Protein AF-A0A2H0Q7X6-F1 (afdb_monomer)

Radius of gyration: 18.92 Å; Cα contacts (8 Å, |Δi|>4): 222; chains: 1; bounding box: 29×26×78 Å

Sequence (107 aa):
MKILILFLLSTSAFAQNIEIKAWYKLDRFNDDDSSAEVCYTLTPATSEPSFVEITVDSGYKSEAIYSSWIGSKGSNCHVVSTRRGRVKVDIPALKISTQSDIFNEQR

Nearest PDB structures (foldseek):
  6x38-assembly1_A  TM=6.087E-01  e=1.893E-01  Drosophila melanogaster
  6ncw-assembly1_A  TM=5.438E-01  e=8.950E-01  Eisenbergiella tayi
  5eii-assembly1_I  TM=4.619E-01  e=3.485E-01  Saccharomyces cerevisiae
  4lsd-assembly3_H  TM=5.570E-01  e=1.559E+00  Homo sapiens
  7s64-assembly1_A  TM=5.227E-01  e=3.787E+00  Xenopus laevis

Structure (mmCIF, N/CA/C/O backbone):
data_AF-A0A2H0Q7X6-F1
#
_entry.id   AF-A0A2H0Q7X6-F1
#
loop_
_atom_site.group_PDB
_atom_site.id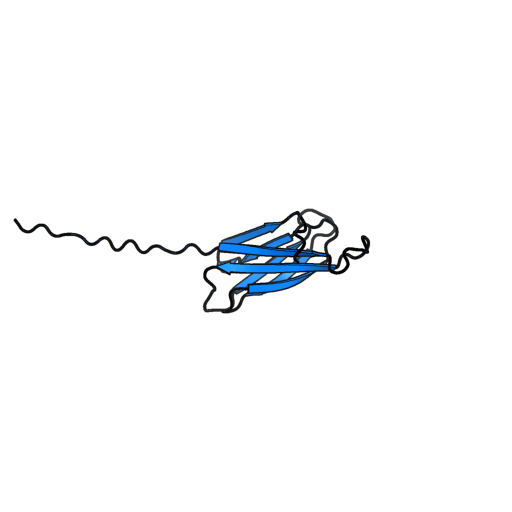
_atom_site.type_symbol
_atom_site.label_atom_id
_atom_site.label_alt_id
_atom_site.label_comp_id
_atom_site.label_asym_id
_atom_site.label_entity_id
_atom_site.label_seq_id
_atom_site.pdbx_PDB_ins_code
_atom_site.Cartn_x
_atom_site.Cartn_y
_atom_site.Cartn_z
_atom_site.occupancy
_atom_site.B_iso_or_equiv
_atom_site.auth_seq_id
_atom_site.auth_comp_id
_atom_site.auth_asym_id
_atom_site.auth_atom_id
_atom_site.pdbx_PDB_model_num
ATOM 1 N N . MET A 1 1 ? -9.548 -15.109 58.910 1.00 42.97 1 MET A N 1
ATOM 2 C CA . MET A 1 1 ? -8.554 -14.513 57.994 1.00 42.97 1 MET A CA 1
ATOM 3 C C . MET A 1 1 ? -9.164 -14.507 56.592 1.00 42.97 1 MET A C 1
ATOM 5 O O . MET A 1 1 ? -9.272 -15.566 55.993 1.00 42.97 1 MET A O 1
ATOM 9 N N . LYS A 1 2 ? -9.721 -13.375 56.134 1.00 46.03 2 LYS A N 1
ATOM 10 C CA . LYS A 1 2 ? -10.371 -13.260 54.812 1.00 46.03 2 LYS A CA 1
ATOM 11 C C . LYS A 1 2 ? -9.297 -12.916 53.777 1.00 46.03 2 LYS A C 1
ATOM 13 O O . LYS A 1 2 ? -8.759 -11.816 53.816 1.00 46.03 2 LYS A O 1
ATOM 18 N N . ILE A 1 3 ? -8.973 -13.860 52.898 1.00 54.94 3 ILE A N 1
ATOM 19 C CA . ILE A 1 3 ? -8.081 -13.636 51.757 1.00 54.94 3 ILE A CA 1
ATOM 20 C C . ILE A 1 3 ? -8.910 -12.934 50.679 1.00 54.94 3 ILE A C 1
ATOM 22 O O . ILE A 1 3 ? -9.818 -13.526 50.099 1.00 54.94 3 ILE A O 1
ATOM 26 N N . LEU A 1 4 ? -8.642 -11.646 50.474 1.00 56.03 4 LEU A N 1
ATOM 27 C CA . LEU A 1 4 ? -9.228 -10.848 49.405 1.00 56.03 4 LEU A CA 1
ATOM 28 C C . LEU A 1 4 ? -8.471 -11.182 48.112 1.00 56.03 4 LEU A C 1
ATOM 30 O O . LEU A 1 4 ? -7.336 -10.749 47.923 1.00 56.03 4 LEU A O 1
ATOM 34 N N . ILE A 1 5 ? -9.069 -12.006 47.253 1.00 62.75 5 ILE A N 1
ATOM 35 C CA . ILE A 1 5 ? -8.516 -12.330 45.935 1.00 62.75 5 ILE A CA 1
ATOM 36 C C . ILE A 1 5 ? -8.752 -11.117 45.030 1.00 62.75 5 ILE A C 1
ATOM 38 O O . ILE A 1 5 ? -9.881 -10.835 44.633 1.00 62.75 5 ILE A O 1
ATOM 42 N N . LEU A 1 6 ? -7.681 -10.379 44.741 1.00 57.09 6 LEU A N 1
ATOM 43 C CA . LEU A 1 6 ? -7.675 -9.291 43.770 1.00 57.09 6 LEU A CA 1
ATOM 44 C C . LEU A 1 6 ? -7.698 -9.914 42.363 1.00 57.09 6 LEU A C 1
ATOM 46 O O . LEU A 1 6 ? -6.687 -10.428 41.887 1.00 57.09 6 LEU A O 1
ATOM 50 N N . PHE A 1 7 ? -8.858 -9.912 41.705 1.00 58.09 7 PHE A N 1
ATOM 51 C CA . PHE A 1 7 ? -8.966 -10.268 40.289 1.00 58.09 7 PHE A CA 1
ATOM 52 C C . PHE A 1 7 ? -8.322 -9.146 39.460 1.00 58.09 7 PHE A C 1
ATOM 54 O O . PHE A 1 7 ? -8.945 -8.128 39.165 1.00 58.09 7 PHE A O 1
ATOM 61 N N . LEU A 1 8 ? -7.044 -9.313 39.119 1.00 57.78 8 LEU A N 1
ATOM 62 C CA . LEU A 1 8 ? -6.375 -8.516 38.094 1.00 57.78 8 LEU A CA 1
ATOM 63 C C . LEU A 1 8 ? -6.995 -8.883 36.740 1.00 57.78 8 LEU A C 1
ATOM 65 O O . LEU A 1 8 ? -6.619 -9.872 36.116 1.00 57.78 8 LEU A O 1
ATOM 69 N N . LEU A 1 9 ? -7.980 -8.097 36.305 1.00 58.06 9 LEU A N 1
ATOM 70 C CA . LEU A 1 9 ? -8.463 -8.091 34.928 1.00 58.06 9 LEU A CA 1
ATOM 71 C C . LEU A 1 9 ? -7.321 -7.586 34.038 1.00 58.06 9 LEU A C 1
ATOM 73 O O . LEU A 1 9 ? -7.171 -6.386 33.826 1.00 58.06 9 LEU A O 1
ATOM 77 N N . SER A 1 10 ? -6.482 -8.493 33.542 1.00 58.47 10 SER A N 1
ATOM 78 C CA . SER A 1 10 ? -5.551 -8.180 32.464 1.00 58.47 10 SER A CA 1
ATOM 79 C C . SER A 1 10 ? -6.371 -7.954 31.196 1.00 58.47 10 SER A C 1
ATOM 81 O O . SER A 1 10 ? -6.754 -8.906 30.517 1.00 58.47 10 SER A O 1
ATOM 83 N N . THR A 1 11 ? -6.684 -6.697 30.891 1.00 58.88 11 THR A N 1
ATOM 84 C CA . THR A 1 11 ? -7.164 -6.304 29.569 1.00 58.88 11 THR A CA 1
ATOM 85 C C . THR A 1 11 ? -6.039 -6.575 28.577 1.00 58.88 11 THR A C 1
ATOM 87 O O . THR A 1 11 ? -5.070 -5.827 28.474 1.00 58.88 11 THR A O 1
ATOM 90 N N . SER A 1 12 ? -6.132 -7.686 27.852 1.00 56.31 12 SER A N 1
ATOM 91 C CA . SER A 1 12 ? -5.309 -7.915 26.673 1.00 56.31 12 SER A CA 1
ATOM 92 C C . SER A 1 12 ? -5.718 -6.882 25.626 1.00 56.31 12 SER A C 1
ATOM 94 O O . SER A 1 12 ? -6.674 -7.083 24.879 1.00 56.31 12 SER A O 1
ATOM 96 N N . ALA A 1 13 ? -5.040 -5.736 25.617 1.00 61.38 13 ALA A N 1
ATOM 97 C CA . ALA A 1 13 ? -5.105 -4.804 24.507 1.00 61.38 13 ALA A CA 1
ATOM 98 C C . ALA A 1 13 ? -4.569 -5.547 23.278 1.00 61.38 13 ALA A C 1
ATOM 100 O O . ALA A 1 13 ? -3.366 -5.771 23.158 1.00 61.38 13 ALA A O 1
ATOM 101 N N . PHE A 1 14 ? -5.465 -6.008 22.404 1.00 68.31 14 PHE A N 1
ATOM 102 C CA . PHE A 1 14 ? -5.065 -6.564 21.119 1.00 68.31 14 PHE A CA 1
ATOM 103 C C . PHE A 1 14 ? -4.367 -5.448 20.343 1.00 68.31 14 PHE A C 1
ATOM 105 O O . PHE A 1 14 ? -4.994 -4.454 19.974 1.00 68.31 14 PHE A O 1
ATOM 112 N N . ALA A 1 15 ? -3.054 -5.577 20.161 1.00 82.31 15 ALA A N 1
ATOM 113 C CA . ALA A 1 15 ? -2.286 -4.628 19.376 1.00 82.31 15 ALA A CA 1
ATOM 114 C C . ALA A 1 15 ? -2.781 -4.679 17.925 1.00 82.31 15 ALA A C 1
ATOM 116 O O . ALA A 1 15 ? -2.836 -5.754 17.326 1.00 82.31 15 ALA A O 1
ATOM 117 N N . GLN A 1 16 ? -3.163 -3.525 17.379 1.00 90.88 16 GLN A N 1
ATOM 118 C CA . GLN A 1 16 ? -3.496 -3.419 15.963 1.00 90.88 16 GLN A CA 1
ATOM 119 C C . GLN A 1 16 ? -2.236 -3.616 15.119 1.00 90.88 16 GLN A C 1
ATOM 121 O O . GLN A 1 16 ? -1.163 -3.118 15.459 1.00 90.88 16 GLN A O 1
ATOM 126 N N . ASN A 1 17 ? -2.376 -4.337 14.013 1.00 94.50 17 ASN A N 1
ATOM 127 C CA . ASN A 1 17 ? -1.310 -4.594 13.057 1.00 94.50 17 ASN A CA 1
ATOM 128 C C . ASN A 1 17 ? -1.810 -4.361 11.629 1.00 94.50 17 ASN A C 1
ATOM 130 O O . ASN A 1 17 ? -2.954 -4.683 11.316 1.00 94.50 17 ASN A O 1
ATOM 134 N N . ILE A 1 18 ? -0.937 -3.827 10.774 1.00 96.94 18 ILE A N 1
ATOM 135 C CA . ILE A 1 18 ? -1.167 -3.703 9.337 1.00 96.94 18 ILE A CA 1
ATOM 136 C C . ILE A 1 18 ? -0.203 -4.612 8.568 1.00 96.94 18 ILE A C 1
ATOM 138 O O . ILE A 1 18 ? 0.979 -4.703 8.900 1.00 96.94 18 ILE A O 1
ATOM 142 N N . GLU A 1 19 ? -0.706 -5.255 7.520 1.00 97.19 19 GLU A N 1
ATOM 143 C CA . GLU A 1 19 ? 0.051 -6.175 6.673 1.00 97.19 19 GLU A CA 1
ATOM 144 C C . GLU A 1 19 ? -0.269 -5.936 5.195 1.00 97.19 19 GLU A C 1
ATOM 146 O O . GLU A 1 19 ? -1.439 -5.823 4.822 1.00 97.19 19 GLU A O 1
ATOM 151 N N . ILE A 1 20 ? 0.760 -5.903 4.342 1.00 97.44 20 ILE A N 1
ATOM 152 C CA . ILE A 1 20 ? 0.599 -5.964 2.884 1.00 97.44 20 ILE A CA 1
ATOM 153 C C . ILE A 1 20 ? 0.304 -7.413 2.496 1.00 97.44 20 ILE A C 1
ATOM 155 O O . ILE A 1 20 ? 1.148 -8.294 2.641 1.00 97.44 20 ILE A O 1
ATOM 159 N N . LYS A 1 21 ? -0.901 -7.655 1.981 1.00 96.19 21 LYS A N 1
ATOM 160 C CA . LYS A 1 21 ? -1.335 -8.968 1.497 1.00 96.19 21 LYS A CA 1
ATOM 161 C C . LYS A 1 21 ? -0.893 -9.217 0.062 1.00 96.19 21 LYS A C 1
ATOM 163 O O . LYS A 1 21 ? -0.535 -10.348 -0.252 1.00 96.19 21 LYS A O 1
ATOM 168 N N . ALA A 1 22 ? -0.908 -8.186 -0.779 1.00 95.81 22 ALA A N 1
ATOM 169 C CA . ALA A 1 22 ? -0.507 -8.271 -2.178 1.00 95.81 22 ALA A CA 1
ATOM 170 C C . ALA A 1 22 ? 0.277 -7.028 -2.597 1.00 95.81 22 ALA A C 1
ATOM 172 O O . ALA A 1 22 ? -0.047 -5.917 -2.178 1.00 95.81 22 ALA A O 1
ATOM 173 N N . TRP A 1 23 ? 1.280 -7.235 -3.436 1.00 96.50 23 TRP A N 1
ATOM 174 C CA . TRP A 1 23 ? 2.101 -6.212 -4.055 1.00 96.50 23 TRP A CA 1
ATOM 175 C C . TRP A 1 23 ? 2.627 -6.764 -5.375 1.00 96.50 23 TRP A C 1
ATOM 177 O O . TRP A 1 23 ? 3.512 -7.619 -5.386 1.00 96.50 23 TRP A O 1
ATOM 187 N N . TYR A 1 24 ? 2.064 -6.311 -6.493 1.00 94.75 24 TYR A N 1
ATOM 188 C CA . TYR A 1 24 ? 2.380 -6.860 -7.813 1.00 94.75 24 TYR A CA 1
ATOM 189 C C . TYR A 1 24 ? 2.239 -5.814 -8.922 1.00 94.75 24 TYR A C 1
ATOM 191 O O . TYR A 1 24 ? 1.463 -4.867 -8.800 1.00 94.75 24 TYR A O 1
ATOM 199 N N . LYS A 1 25 ? 2.985 -5.995 -10.020 1.00 94.38 25 LYS A N 1
ATOM 200 C CA . LYS A 1 25 ? 2.816 -5.212 -11.254 1.00 94.38 25 LYS A CA 1
ATOM 201 C C . LYS A 1 25 ? 1.520 -5.604 -11.960 1.00 94.38 25 LYS A C 1
ATOM 203 O O . LYS A 1 25 ? 1.240 -6.794 -12.092 1.00 94.38 25 LYS A O 1
ATOM 208 N N . LEU A 1 26 ? 0.773 -4.621 -12.457 1.00 94.00 26 LEU A N 1
ATOM 209 C CA . LEU A 1 26 ? -0.464 -4.864 -13.202 1.00 94.00 26 LEU A CA 1
ATOM 210 C C . LEU A 1 26 ? -0.184 -5.493 -14.576 1.00 94.00 26 LEU A C 1
ATOM 212 O O . LEU A 1 26 ? -0.847 -6.465 -14.935 1.00 94.00 26 LEU A O 1
ATOM 216 N N . ASP A 1 27 ? 0.838 -5.020 -15.294 1.00 92.44 27 ASP A N 1
ATOM 217 C CA . ASP A 1 27 ? 1.402 -5.710 -16.458 1.00 92.44 27 ASP A CA 1
ATOM 218 C C . ASP A 1 27 ? 2.771 -6.314 -16.110 1.00 92.44 27 ASP A C 1
ATOM 220 O O . ASP A 1 27 ? 3.815 -5.665 -16.164 1.00 92.44 27 ASP A O 1
ATOM 224 N N . ARG A 1 28 ? 2.778 -7.594 -15.726 1.00 84.38 28 ARG A N 1
ATOM 225 C CA . ARG A 1 28 ? 4.015 -8.311 -15.368 1.00 84.38 28 ARG A CA 1
ATOM 226 C C . ARG A 1 28 ? 4.908 -8.661 -16.562 1.00 84.38 28 ARG A C 1
ATOM 228 O O . ARG A 1 28 ? 6.012 -9.152 -16.352 1.00 84.38 28 ARG A O 1
ATOM 235 N N . PHE A 1 29 ? 4.421 -8.483 -17.789 1.00 87.81 29 PHE A N 1
ATOM 236 C CA . PHE A 1 29 ? 5.163 -8.814 -19.007 1.00 87.81 29 PHE A CA 1
ATOM 237 C C . PHE A 1 29 ? 5.785 -7.580 -19.666 1.00 87.81 29 PHE A C 1
ATOM 239 O O . PHE A 1 29 ? 6.594 -7.724 -20.582 1.00 87.81 29 PHE A O 1
ATOM 246 N N . ASN A 1 30 ? 5.434 -6.384 -19.191 1.00 89.00 30 ASN A N 1
ATOM 247 C CA . ASN A 1 30 ? 5.972 -5.121 -19.661 1.00 89.00 30 ASN A CA 1
ATOM 248 C C . ASN A 1 30 ? 6.786 -4.437 -18.557 1.00 89.00 30 ASN A C 1
ATOM 250 O O . ASN A 1 30 ? 6.245 -3.807 -17.650 1.00 89.00 30 ASN A O 1
ATOM 254 N N . ASP A 1 31 ? 8.112 -4.524 -18.644 1.00 83.75 31 ASP A N 1
ATOM 255 C CA . ASP A 1 31 ? 8.991 -3.906 -17.648 1.00 83.75 31 ASP A CA 1
ATOM 256 C C . ASP A 1 31 ? 8.990 -2.374 -17.670 1.00 83.75 31 ASP A C 1
ATOM 258 O O . ASP A 1 31 ? 9.353 -1.753 -16.664 1.00 83.75 31 ASP A O 1
ATOM 262 N N . ASP A 1 32 ? 8.537 -1.769 -18.770 1.00 89.25 32 ASP A N 1
ATOM 263 C CA . ASP A 1 32 ? 8.392 -0.321 -18.886 1.00 89.25 32 ASP A CA 1
ATOM 264 C C . ASP A 1 32 ? 7.104 0.198 -18.236 1.00 89.25 32 ASP A C 1
ATOM 266 O O . ASP A 1 32 ? 7.026 1.399 -17.933 1.00 89.25 32 ASP A O 1
ATOM 270 N N . ASP A 1 33 ? 6.130 -0.684 -17.978 1.00 92.75 33 ASP A N 1
ATOM 271 C CA . ASP A 1 33 ? 4.942 -0.349 -17.203 1.00 92.75 33 ASP A CA 1
ATOM 272 C C . ASP A 1 33 ? 5.303 -0.194 -15.719 1.00 92.75 33 ASP A C 1
ATOM 274 O O . ASP A 1 33 ? 5.922 -1.055 -15.085 1.00 92.75 33 ASP A O 1
ATOM 278 N N . SER A 1 34 ? 4.931 0.956 -15.163 1.00 95.19 34 SER A N 1
ATOM 279 C CA . SER A 1 34 ? 5.129 1.278 -13.754 1.00 95.19 34 SER A CA 1
ATOM 280 C C . SER A 1 34 ? 3.894 1.008 -12.904 1.00 95.19 34 SER A C 1
ATOM 282 O O . SER A 1 34 ? 3.960 1.158 -11.687 1.00 95.19 34 SE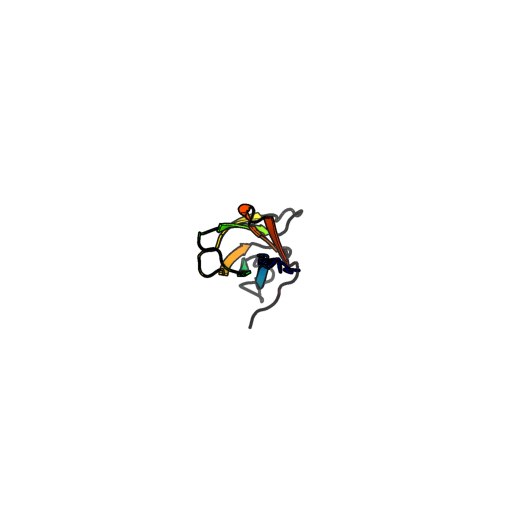R A O 1
ATOM 284 N N . SER A 1 35 ? 2.768 0.629 -13.502 1.00 96.19 35 SER A N 1
ATOM 285 C CA . SER A 1 35 ? 1.531 0.361 -12.783 1.00 96.19 35 SER A CA 1
ATOM 286 C C . SER A 1 35 ? 1.633 -0.893 -11.908 1.00 96.19 35 SER A C 1
ATOM 288 O O . SER A 1 35 ? 1.943 -1.992 -12.368 1.00 96.19 35 SER A O 1
ATOM 290 N N . ALA A 1 36 ? 1.334 -0.734 -10.621 1.00 97.00 36 ALA A N 1
ATOM 291 C CA . ALA A 1 36 ? 1.302 -1.806 -9.633 1.00 97.00 36 ALA A CA 1
ATOM 292 C C . ALA A 1 36 ? 0.098 -1.644 -8.700 1.00 97.00 36 ALA A C 1
ATOM 294 O O . ALA A 1 36 ? -0.421 -0.542 -8.536 1.00 97.00 36 ALA A O 1
ATOM 295 N N . GLU A 1 37 ? -0.337 -2.728 -8.068 1.00 97.50 37 GLU A N 1
ATOM 296 C CA . GLU A 1 37 ? -1.383 -2.703 -7.046 1.00 97.50 37 GLU A CA 1
ATOM 297 C C . GLU A 1 37 ? -0.828 -3.186 -5.708 1.00 97.50 37 GLU A C 1
ATOM 299 O O . GLU A 1 37 ? -0.181 -4.233 -5.625 1.00 97.50 37 GLU A O 1
ATOM 304 N N . VAL A 1 38 ? -1.092 -2.412 -4.652 1.00 98.12 38 VAL A N 1
ATOM 305 C CA . VAL A 1 38 ? -0.842 -2.809 -3.266 1.00 98.12 38 VAL A CA 1
ATOM 306 C C . VAL A 1 38 ? -2.169 -3.060 -2.561 1.00 98.12 38 VAL A C 1
ATOM 308 O O . VAL A 1 38 ? -3.030 -2.185 -2.520 1.00 98.12 38 VAL A O 1
ATOM 311 N N . CYS A 1 39 ? -2.318 -4.235 -1.958 1.00 97.75 39 CYS A N 1
ATOM 312 C CA . CYS A 1 39 ? -3.436 -4.582 -1.089 1.00 97.75 39 CYS A CA 1
ATOM 313 C C . CYS A 1 39 ? -2.942 -4.809 0.334 1.00 97.75 39 CYS A C 1
ATOM 315 O O . CYS A 1 39 ? -1.975 -5.539 0.555 1.00 97.75 39 CYS A O 1
ATOM 3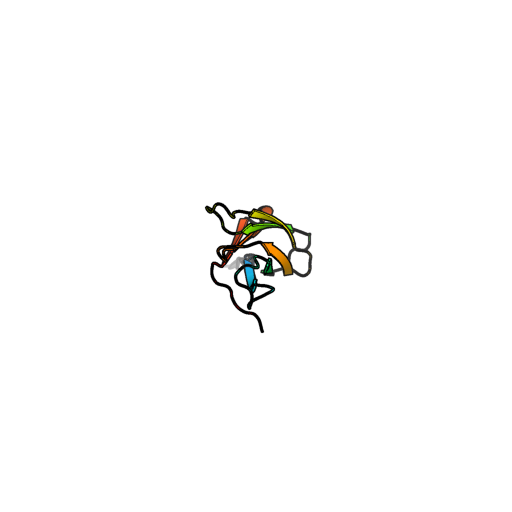17 N N . TYR A 1 40 ? -3.633 -4.238 1.313 1.00 97.44 40 TYR A N 1
ATOM 318 C CA . TYR A 1 40 ? -3.245 -4.292 2.720 1.00 97.44 40 TYR A CA 1
ATOM 319 C C . TYR A 1 40 ? -4.445 -4.526 3.638 1.00 97.44 40 TYR A C 1
ATOM 321 O O . TYR A 1 40 ? -5.601 -4.292 3.278 1.00 97.44 40 TYR A O 1
ATOM 329 N N . THR A 1 41 ? -4.175 -5.045 4.834 1.00 97.50 41 THR A N 1
ATOM 330 C CA . THR A 1 41 ? -5.183 -5.390 5.845 1.00 97.50 41 THR A CA 1
ATOM 331 C C . THR A 1 41 ? -4.744 -4.925 7.229 1.00 97.50 41 THR A C 1
ATOM 333 O O . THR A 1 41 ? -3.594 -5.122 7.603 1.00 97.50 41 THR A O 1
ATOM 336 N N . LEU A 1 42 ? -5.671 -4.342 7.985 1.00 97.19 42 LEU A N 1
ATOM 337 C CA . LEU A 1 42 ? -5.553 -3.925 9.377 1.00 97.19 42 LEU A CA 1
ATO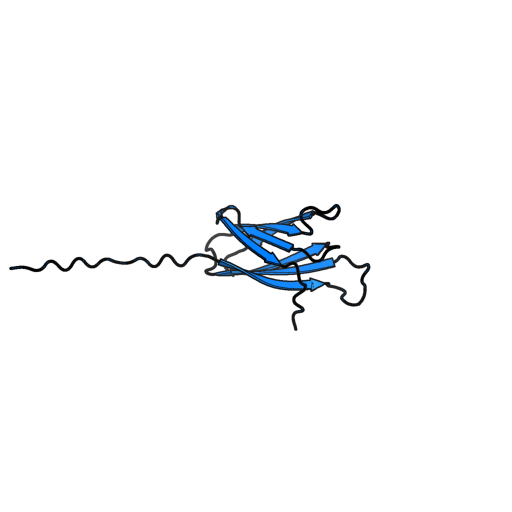M 338 C C . LEU A 1 42 ? -6.338 -4.890 10.271 1.00 97.19 42 LEU A C 1
ATOM 340 O O . LEU A 1 42 ? -7.536 -5.090 10.068 1.00 97.19 42 LEU A O 1
ATOM 344 N N . THR A 1 43 ? -5.673 -5.471 11.268 1.00 95.25 43 THR A N 1
ATOM 345 C CA . THR A 1 43 ? -6.272 -6.424 12.210 1.00 95.25 43 THR A CA 1
ATOM 346 C C . THR A 1 43 ? -5.979 -6.025 13.664 1.00 95.25 43 THR A C 1
ATOM 348 O O . THR A 1 43 ? -4.807 -5.878 14.009 1.00 95.25 43 THR A O 1
ATOM 351 N N . PRO A 1 44 ? -7.000 -5.905 14.538 1.00 93.88 44 PRO A N 1
ATOM 352 C CA . PRO A 1 44 ? -8.425 -5.840 14.197 1.00 93.88 44 PRO A CA 1
ATOM 353 C C . PRO A 1 44 ? -8.758 -4.593 13.359 1.00 93.88 44 PRO A C 1
ATOM 355 O O . PRO A 1 44 ? -8.054 -3.589 13.434 1.00 93.88 44 PRO A O 1
ATOM 358 N N . ALA A 1 45 ? -9.838 -4.659 12.576 1.00 93.31 45 ALA A N 1
ATOM 359 C CA . ALA A 1 45 ? -10.327 -3.523 11.797 1.00 93.31 45 ALA A CA 1
ATOM 360 C C . ALA A 1 45 ? -10.778 -2.362 12.702 1.00 93.31 45 ALA A C 1
ATOM 362 O O . ALA A 1 45 ? -11.207 -2.572 13.841 1.00 93.31 45 ALA A O 1
ATOM 363 N N . THR A 1 46 ? -10.728 -1.136 12.182 1.00 88.56 46 THR A N 1
ATOM 364 C CA . THR A 1 46 ? -11.216 0.056 12.885 1.00 88.56 46 THR A CA 1
ATOM 365 C C . THR A 1 46 ? -12.721 0.213 12.699 1.00 88.56 46 THR A C 1
ATOM 367 O O . THR A 1 46 ? -13.259 -0.071 11.631 1.00 88.56 46 THR A O 1
ATOM 370 N N . SER A 1 47 ? -13.424 0.688 13.730 1.00 88.88 47 SER A N 1
ATOM 371 C CA . SER A 1 47 ? -14.850 1.023 13.611 1.00 88.88 47 SER A CA 1
ATOM 372 C C . SER A 1 47 ? -15.078 2.255 12.731 1.00 88.88 47 SER A C 1
ATOM 374 O O . SER A 1 47 ? -16.057 2.308 11.994 1.00 88.88 47 SER A O 1
ATOM 376 N N . GLU A 1 48 ? -14.143 3.205 12.776 1.00 91.31 48 GLU A N 1
ATOM 377 C CA . GLU A 1 48 ? -14.143 4.426 11.972 1.00 91.31 48 GLU A CA 1
ATOM 378 C C . GLU A 1 48 ? -13.132 4.331 10.819 1.00 91.31 48 GLU A C 1
ATOM 380 O O . GLU A 1 48 ? -12.087 3.681 10.973 1.00 91.31 48 GLU A O 1
ATOM 385 N N . PRO A 1 49 ? -13.385 4.988 9.672 1.00 94.69 49 PRO A N 1
ATOM 386 C CA . PRO A 1 49 ? -12.405 5.079 8.598 1.00 94.69 49 PRO A CA 1
ATOM 387 C C . PRO A 1 49 ? -11.086 5.693 9.078 1.00 94.69 49 PRO A C 1
ATOM 389 O O . PRO A 1 49 ? -11.072 6.763 9.683 1.00 94.69 49 PRO A O 1
ATOM 392 N N . SER A 1 50 ? -9.968 5.035 8.778 1.00 95.88 50 SER A N 1
ATOM 393 C CA . SER A 1 50 ? -8.627 5.535 9.101 1.00 95.88 50 SER A CA 1
ATOM 394 C C . SER A 1 50 ? -7.870 5.927 7.838 1.00 95.88 50 SER A C 1
ATOM 396 O O . SER A 1 50 ? -7.893 5.197 6.844 1.00 95.88 50 SER A O 1
ATOM 398 N N . PHE A 1 51 ? -7.213 7.086 7.877 1.00 97.75 51 PHE A N 1
ATOM 399 C CA . PHE A 1 51 ? -6.385 7.582 6.780 1.00 97.75 51 PHE A CA 1
ATOM 400 C C . PHE A 1 51 ? -5.154 6.697 6.589 1.00 97.75 51 PHE A C 1
ATOM 402 O O . PHE A 1 51 ? -4.503 6.326 7.567 1.00 97.75 51 PHE A O 1
ATOM 409 N N . VAL A 1 52 ? -4.833 6.395 5.335 1.00 98.38 52 VAL A N 1
ATOM 410 C CA . VAL A 1 52 ? -3.682 5.584 4.947 1.00 98.38 52 VAL A CA 1
ATOM 411 C C . VAL A 1 52 ? -2.801 6.389 4.005 1.00 98.38 52 VAL A C 1
ATOM 413 O O . VAL A 1 52 ? -3.271 6.878 2.977 1.00 98.38 52 VAL A O 1
ATOM 416 N N . GLU A 1 53 ? -1.521 6.476 4.338 1.00 98.69 53 GLU A N 1
ATOM 417 C CA . GLU A 1 53 ? -0.487 7.024 3.469 1.00 98.69 53 GLU A CA 1
ATOM 418 C C . GLU A 1 53 ? 0.298 5.868 2.849 1.00 98.69 53 GLU A C 1
ATOM 420 O O . GLU A 1 53 ? 0.725 4.947 3.545 1.00 98.69 53 GLU A O 1
ATOM 425 N N . ILE A 1 54 ? 0.464 5.889 1.531 1.00 98.75 54 ILE A N 1
ATOM 426 C CA . ILE A 1 54 ? 1.207 4.870 0.792 1.00 98.75 54 ILE A CA 1
ATOM 427 C C . ILE A 1 54 ? 2.397 5.565 0.145 1.00 98.75 54 ILE A C 1
ATOM 429 O O . ILE A 1 54 ? 2.235 6.323 -0.809 1.00 98.75 54 ILE A O 1
ATOM 433 N N . THR A 1 55 ? 3.594 5.305 0.658 1.00 98.75 55 THR A N 1
ATOM 434 C CA . THR A 1 55 ? 4.837 5.826 0.085 1.00 98.75 55 THR A CA 1
ATOM 435 C C . THR A 1 55 ? 5.452 4.774 -0.825 1.00 98.75 55 THR A C 1
ATOM 437 O O . THR A 1 55 ? 5.730 3.654 -0.398 1.00 98.75 55 THR A O 1
ATOM 440 N N . VAL A 1 56 ? 5.697 5.132 -2.078 1.00 98.56 56 VAL A N 1
ATOM 441 C CA . VAL A 1 56 ? 6.311 4.266 -3.086 1.00 98.56 56 VAL A CA 1
ATOM 442 C C . VAL A 1 56 ? 7.712 4.769 -3.395 1.00 98.56 56 VAL A C 1
ATOM 444 O O . VAL A 1 56 ? 7.933 5.973 -3.453 1.00 98.56 56 VAL A O 1
ATOM 447 N N . ASP A 1 57 ? 8.659 3.849 -3.586 1.00 98.12 57 ASP A N 1
ATOM 448 C CA . ASP A 1 57 ? 10.039 4.131 -4.002 1.00 98.12 57 ASP A CA 1
ATOM 449 C C . ASP A 1 57 ? 10.773 5.168 -3.125 1.00 98.12 57 ASP A C 1
ATOM 451 O O . ASP A 1 57 ? 11.579 5.956 -3.624 1.00 98.12 57 ASP A O 1
ATOM 455 N N . SER A 1 58 ? 10.532 5.148 -1.808 1.00 98.12 58 SER A N 1
ATOM 456 C CA . SER A 1 58 ? 11.085 6.160 -0.901 1.00 98.12 58 SER A CA 1
ATOM 457 C C . SER A 1 58 ? 12.612 6.294 -0.989 1.00 98.12 58 SER A C 1
ATOM 459 O O . SER A 1 58 ? 13.343 5.296 -0.995 1.00 98.12 58 SER A O 1
ATOM 461 N N . GLY A 1 59 ? 13.099 7.534 -1.045 1.00 97.50 59 GLY A N 1
ATOM 462 C CA . GLY A 1 59 ? 14.507 7.890 -1.197 1.00 97.50 59 GLY A CA 1
ATOM 463 C C . GLY A 1 59 ? 15.017 7.878 -2.642 1.00 97.50 59 GLY A C 1
ATOM 464 O O . GLY A 1 59 ? 16.204 8.117 -2.866 1.00 97.50 59 GLY A O 1
ATOM 465 N N . TYR A 1 60 ? 14.159 7.614 -3.634 1.00 97.31 60 TYR A N 1
ATOM 466 C CA . TYR A 1 60 ? 14.519 7.633 -5.054 1.00 97.31 60 TYR A CA 1
ATOM 467 C C . TYR A 1 60 ? 13.846 8.781 -5.812 1.00 97.31 60 TYR A C 1
ATOM 469 O O . TYR A 1 60 ? 12.865 9.366 -5.375 1.00 97.31 60 TYR A O 1
ATOM 477 N N . LYS A 1 61 ? 14.340 9.078 -7.023 1.00 96.94 61 LYS A N 1
ATOM 478 C CA . LYS A 1 61 ? 13.719 10.073 -7.923 1.00 96.94 61 LYS A CA 1
ATOM 479 C C . LYS A 1 61 ? 12.276 9.732 -8.320 1.00 96.94 61 LYS A C 1
ATOM 481 O O . LYS A 1 61 ? 11.567 10.618 -8.777 1.00 96.94 61 LYS A O 1
ATOM 486 N N . SER A 1 62 ? 11.888 8.461 -8.215 1.00 96.19 62 SER A N 1
ATOM 487 C CA . SER A 1 62 ? 10.536 7.966 -8.483 1.00 96.19 62 SER A CA 1
ATOM 488 C C . SER A 1 62 ? 9.650 7.927 -7.235 1.00 96.19 62 SER A C 1
ATOM 490 O O . SER A 1 62 ? 8.582 7.325 -7.299 1.00 96.19 62 SER A O 1
ATOM 492 N N . GLU A 1 63 ? 10.083 8.528 -6.119 1.00 98.38 63 GLU A N 1
ATOM 493 C CA . GLU A 1 63 ? 9.281 8.590 -4.897 1.00 98.38 63 GLU A CA 1
ATOM 494 C C . GLU A 1 63 ? 7.922 9.248 -5.167 1.00 98.38 63 GLU A C 1
ATOM 496 O O . GLU A 1 63 ? 7.835 10.299 -5.807 1.00 98.38 63 GLU A O 1
ATOM 501 N N . ALA A 1 64 ? 6.863 8.618 -4.666 1.00 98.25 64 ALA A N 1
ATOM 502 C CA . ALA A 1 64 ? 5.503 9.125 -4.756 1.00 98.25 64 ALA A CA 1
ATOM 503 C C . ALA A 1 64 ? 4.722 8.779 -3.486 1.00 98.25 64 ALA A C 1
ATOM 505 O O . ALA A 1 64 ? 4.918 7.717 -2.894 1.00 98.25 64 ALA A O 1
ATOM 506 N N . ILE A 1 65 ? 3.817 9.673 -3.092 1.00 98.50 65 ILE A N 1
ATOM 507 C CA . ILE A 1 65 ? 2.937 9.494 -1.937 1.00 98.50 65 ILE A CA 1
ATOM 508 C C . ILE A 1 65 ? 1.497 9.455 -2.439 1.00 98.50 65 ILE A C 1
ATOM 510 O O . ILE A 1 65 ? 1.044 10.374 -3.124 1.00 98.50 65 ILE A O 1
ATOM 514 N N . TYR A 1 66 ? 0.784 8.391 -2.086 1.00 98.62 66 TYR A N 1
ATOM 515 C CA . TYR A 1 66 ? -0.628 8.195 -2.386 1.00 98.62 66 TYR A CA 1
ATOM 516 C C . TYR A 1 66 ? -1.447 8.225 -1.099 1.00 98.62 66 TYR A C 1
ATOM 518 O O . TYR A 1 66 ? -1.001 7.780 -0.040 1.00 98.62 66 TYR A O 1
ATOM 526 N N . SER A 1 67 ? -2.673 8.719 -1.220 1.00 98.06 67 SER A N 1
ATOM 527 C CA . SER A 1 67 ? -3.624 8.833 -0.119 1.00 98.06 67 SER A CA 1
ATOM 528 C C . SE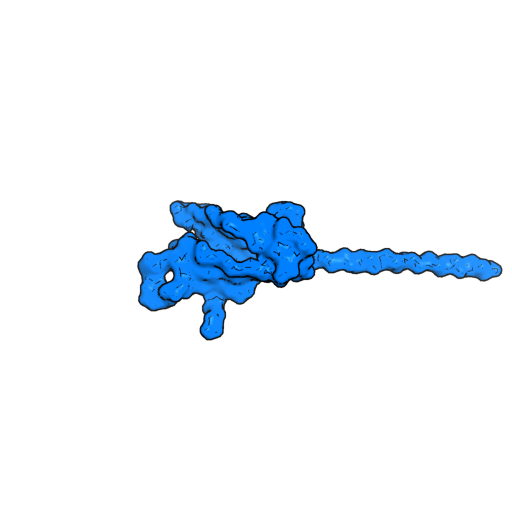R A 1 67 ? -4.755 7.835 -0.306 1.00 98.06 67 SER A C 1
ATOM 530 O O . SER A 1 67 ? -5.363 7.761 -1.374 1.00 98.06 67 SER A O 1
ATOM 532 N N . SER A 1 68 ? -5.075 7.099 0.750 1.00 97.19 68 SER A N 1
ATOM 533 C CA . SER A 1 68 ? -6.173 6.138 0.772 1.00 97.19 68 SER A CA 1
ATOM 534 C C . SER A 1 68 ? -6.846 6.121 2.147 1.00 97.19 68 SER A C 1
ATOM 536 O O . SER A 1 68 ? -6.493 6.872 3.057 1.00 97.19 68 SER A O 1
ATOM 538 N N . TRP A 1 69 ? -7.852 5.268 2.297 1.00 96.56 69 TRP A N 1
ATOM 539 C CA . TRP A 1 69 ? -8.599 5.075 3.535 1.00 96.56 69 TRP A CA 1
ATOM 540 C C . TRP A 1 69 ? -8.827 3.590 3.774 1.00 96.56 69 TRP A C 1
ATOM 542 O O . TRP A 1 69 ? -8.993 2.824 2.826 1.00 96.56 69 TRP A O 1
ATOM 552 N N . ILE A 1 70 ? -8.875 3.174 5.034 1.00 95.56 70 ILE A N 1
ATOM 553 C CA . ILE A 1 70 ? -9.317 1.834 5.413 1.00 95.56 70 ILE A CA 1
ATOM 554 C C . ILE A 1 70 ? -10.585 1.955 6.249 1.00 95.56 70 ILE A C 1
ATOM 556 O O . ILE A 1 70 ? -10.619 2.675 7.243 1.00 95.56 70 ILE A O 1
ATOM 560 N N . GLY A 1 71 ? -11.661 1.324 5.783 1.00 91.94 71 GLY A N 1
ATOM 561 C CA . GLY A 1 71 ? -12.960 1.343 6.454 1.00 91.94 71 GLY A CA 1
ATOM 562 C C . GLY A 1 71 ? -13.152 0.152 7.391 1.00 91.94 71 GLY A C 1
ATOM 563 O O . GLY A 1 71 ? -12.230 -0.620 7.643 1.00 91.94 71 GLY A O 1
ATOM 564 N N . SER A 1 72 ? -14.398 -0.064 7.810 1.00 93.00 72 SER A N 1
ATOM 565 C CA . SER A 1 72 ? -14.793 -1.117 8.759 1.00 93.00 72 SER A CA 1
ATOM 566 C C . SER A 1 72 ? -14.475 -2.555 8.333 1.00 93.00 72 SER A C 1
ATOM 568 O O . SER A 1 72 ? -14.438 -3.450 9.172 1.00 93.00 72 SER A O 1
ATOM 570 N N . LYS A 1 73 ? -14.206 -2.798 7.044 1.00 94.12 73 LYS A N 1
ATOM 571 C CA . LYS A 1 73 ? -13.720 -4.099 6.552 1.00 94.12 73 LYS A CA 1
ATOM 572 C C . LYS A 1 73 ? -12.262 -4.382 6.929 1.00 94.12 73 LYS A C 1
ATOM 574 O O . LYS A 1 73 ? -11.838 -5.526 6.837 1.00 94.12 73 LYS A O 1
ATOM 579 N N . GLY A 1 74 ? -11.493 -3.358 7.302 1.00 95.88 74 GLY A N 1
ATOM 580 C CA . GLY A 1 74 ? -10.082 -3.501 7.649 1.00 95.88 74 GLY A CA 1
ATOM 581 C C . GLY A 1 74 ? -9.192 -3.892 6.473 1.00 95.88 74 GLY A C 1
ATOM 582 O O . GLY A 1 74 ? -8.096 -4.370 6.704 1.00 95.88 74 GLY A O 1
ATOM 583 N N . SER A 1 75 ? -9.616 -3.713 5.221 1.00 96.75 75 SER A N 1
ATOM 584 C CA . SER A 1 75 ? -8.812 -4.047 4.038 1.00 96.75 75 SER A CA 1
ATOM 585 C C . SER A 1 75 ? -9.036 -3.046 2.912 1.00 96.75 75 SER A C 1
ATOM 587 O O . SER A 1 75 ? -10.168 -2.589 2.730 1.00 96.75 75 SER A O 1
ATOM 589 N N . ASN A 1 76 ? -8.000 -2.748 2.129 1.00 97.19 76 ASN A N 1
ATOM 590 C CA . ASN A 1 76 ? -8.125 -1.968 0.897 1.00 97.19 76 ASN A CA 1
ATOM 591 C C . ASN A 1 76 ? -7.016 -2.329 -0.110 1.00 97.19 76 ASN A C 1
ATOM 593 O O . ASN A 1 76 ? -5.979 -2.863 0.286 1.00 97.19 76 ASN A O 1
ATOM 597 N N . CYS A 1 77 ? -7.244 -2.022 -1.387 1.00 97.25 77 CYS A N 1
ATOM 598 C CA . CYS A 1 77 ? -6.264 -2.094 -2.466 1.00 97.25 77 CYS A CA 1
ATOM 599 C C . CYS A 1 77 ? -6.136 -0.724 -3.139 1.00 97.25 77 CYS A C 1
ATOM 601 O O . CYS A 1 77 ? -7.108 0.030 -3.222 1.00 97.25 77 CYS A O 1
ATOM 603 N N . HIS A 1 78 ? -4.939 -0.385 -3.605 1.00 97.81 78 HIS A N 1
ATOM 604 C CA . HIS A 1 78 ? -4.681 0.875 -4.286 1.00 97.81 78 HIS A CA 1
ATOM 605 C C . HIS A 1 78 ? -3.700 0.674 -5.436 1.00 97.81 78 HIS A C 1
ATOM 607 O O . HIS A 1 78 ? -2.653 0.044 -5.269 1.00 97.81 78 HIS A O 1
ATOM 613 N N . VAL A 1 79 ? -4.034 1.245 -6.590 1.00 97.88 79 VAL A N 1
ATOM 614 C CA . VAL A 1 79 ? -3.148 1.267 -7.7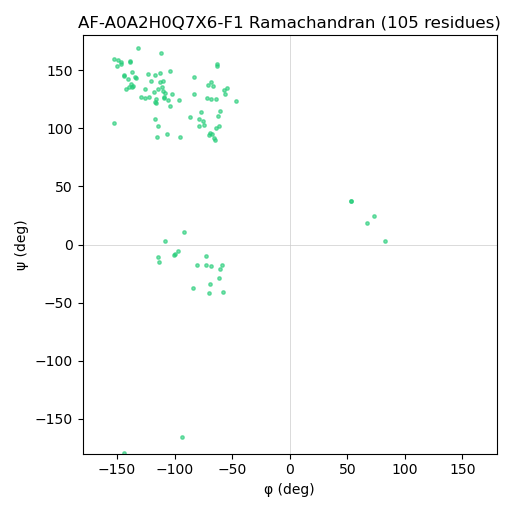52 1.00 97.88 79 VAL A CA 1
ATOM 615 C C . VAL A 1 79 ? -2.167 2.422 -7.603 1.00 97.88 79 VAL A C 1
ATOM 617 O O . VAL A 1 79 ? -2.559 3.559 -7.347 1.00 97.88 79 VAL A O 1
ATOM 620 N N . VAL A 1 80 ? -0.887 2.125 -7.779 1.00 98.06 80 VAL A N 1
ATOM 621 C CA . VAL A 1 80 ? 0.229 3.063 -7.665 1.00 98.06 80 VAL A CA 1
ATOM 622 C C . VAL A 1 80 ? 1.157 2.932 -8.869 1.00 98.06 80 VAL A C 1
ATOM 624 O O . VAL A 1 80 ? 1.062 1.992 -9.656 1.00 98.06 80 VAL A O 1
ATOM 627 N N . SER A 1 81 ? 2.080 3.879 -9.007 1.00 97.62 81 SER A N 1
ATOM 628 C CA . SER A 1 81 ? 3.165 3.820 -9.980 1.00 97.62 81 SER A CA 1
ATOM 629 C C . SER A 1 81 ? 4.490 3.583 -9.261 1.00 97.62 81 SER A C 1
ATOM 631 O O . SER A 1 81 ? 4.851 4.355 -8.380 1.00 97.62 81 SER A O 1
ATOM 633 N N . THR A 1 82 ? 5.246 2.564 -9.666 1.00 96.75 82 THR A N 1
ATOM 634 C CA . THR A 1 82 ? 6.561 2.212 -9.115 1.00 96.75 82 THR A CA 1
ATOM 635 C C . THR A 1 82 ? 7.572 1.914 -10.222 1.00 96.75 82 THR A C 1
ATOM 637 O O . THR A 1 82 ? 7.252 1.339 -11.259 1.00 96.75 82 THR A O 1
ATOM 640 N N . ARG A 1 83 ? 8.829 2.303 -10.003 1.00 94.69 83 ARG A N 1
ATOM 641 C CA . ARG A 1 83 ? 9.978 1.930 -10.845 1.00 94.69 83 ARG A CA 1
ATOM 642 C C . ARG A 1 83 ? 10.971 1.041 -10.101 1.00 94.69 83 ARG A C 1
ATOM 644 O O . ARG A 1 83 ? 11.850 0.462 -10.736 1.00 94.69 83 ARG A O 1
ATOM 651 N N . ARG A 1 84 ? 10.882 0.964 -8.769 1.00 93.94 84 ARG A N 1
ATOM 652 C CA . ARG A 1 84 ? 11.810 0.197 -7.919 1.00 93.94 84 ARG A CA 1
ATOM 653 C C . ARG A 1 84 ? 11.159 -0.980 -7.204 1.00 93.94 84 ARG A C 1
ATOM 655 O O . ARG A 1 84 ? 11.887 -1.789 -6.644 1.00 93.94 84 ARG A O 1
ATOM 662 N N . GLY A 1 85 ? 9.833 -1.084 -7.226 1.00 95.12 85 GLY A N 1
ATOM 663 C CA . GLY A 1 85 ? 9.086 -2.146 -6.557 1.00 95.12 85 GLY A CA 1
ATOM 664 C C . GLY A 1 85 ? 9.042 -2.002 -5.037 1.00 95.12 85 GLY A C 1
ATOM 665 O O . GLY A 1 85 ? 8.874 -3.006 -4.350 1.00 95.12 85 GLY A O 1
ATOM 666 N N . ARG A 1 86 ? 9.194 -0.783 -4.500 1.00 97.56 86 ARG A N 1
ATOM 667 C CA . ARG A 1 86 ? 9.191 -0.539 -3.051 1.00 97.56 86 ARG A CA 1
ATOM 668 C C . ARG A 1 86 ? 7.917 0.164 -2.633 1.00 97.56 86 ARG A C 1
ATOM 670 O O . ARG A 1 86 ? 7.582 1.200 -3.200 1.00 97.56 86 ARG A O 1
ATOM 677 N N . VAL A 1 87 ? 7.249 -0.353 -1.614 1.00 98.56 87 VAL A N 1
ATOM 678 C CA . VAL A 1 87 ? 6.028 0.239 -1.071 1.00 98.56 87 VAL A CA 1
ATOM 679 C C . VAL A 1 87 ? 6.042 0.191 0.449 1.00 98.56 87 VAL A C 1
ATOM 681 O O . VAL A 1 87 ? 6.422 -0.806 1.058 1.00 98.56 87 VAL A O 1
ATOM 684 N N . LYS A 1 88 ? 5.604 1.281 1.066 1.00 98.62 88 LYS A N 1
ATOM 685 C CA . LYS A 1 88 ? 5.353 1.408 2.496 1.00 98.62 88 LYS A CA 1
ATOM 686 C C . LYS A 1 88 ? 3.927 1.901 2.686 1.00 98.62 88 LYS A C 1
ATOM 688 O O . LYS A 1 88 ? 3.503 2.826 2.001 1.00 98.62 88 LYS A O 1
ATOM 693 N N . VAL A 1 89 ? 3.196 1.267 3.591 1.00 98.56 89 VAL A N 1
ATOM 694 C CA . VAL A 1 89 ? 1.826 1.626 3.957 1.00 98.56 89 VAL A CA 1
ATOM 695 C C . VAL A 1 89 ? 1.828 2.032 5.423 1.00 98.56 89 VAL A C 1
ATOM 697 O O . VAL A 1 89 ? 2.223 1.249 6.286 1.00 98.56 89 VAL A O 1
ATOM 700 N N . ASP A 1 90 ? 1.375 3.247 5.698 1.00 98.44 90 ASP A N 1
AT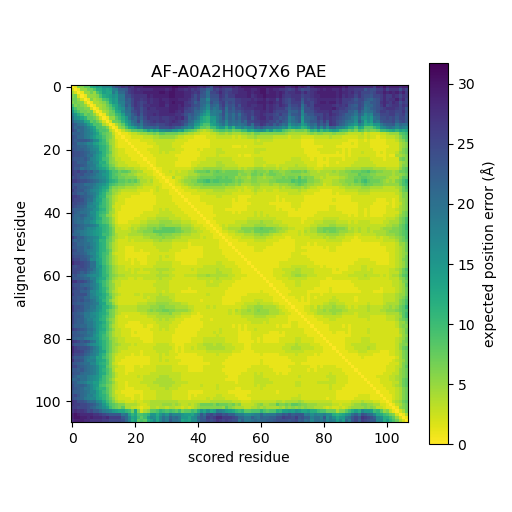OM 701 C CA . ASP A 1 90 ? 1.335 3.858 7.020 1.00 98.44 90 ASP A CA 1
ATOM 702 C C . ASP A 1 90 ? -0.103 4.226 7.397 1.00 98.44 90 ASP A C 1
ATOM 704 O O . ASP A 1 90 ? -0.862 4.754 6.584 1.00 98.44 90 ASP A O 1
ATOM 708 N N . ILE A 1 91 ? -0.465 4.011 8.665 1.00 97.31 91 ILE A N 1
ATOM 709 C CA . ILE A 1 91 ? -1.667 4.598 9.273 1.00 97.31 91 ILE A CA 1
ATOM 710 C C . ILE A 1 91 ? -1.210 5.545 10.386 1.00 97.31 91 ILE A C 1
ATOM 712 O O . ILE A 1 91 ? -1.021 5.108 11.529 1.00 97.31 91 ILE A O 1
ATOM 716 N N . PRO A 1 92 ? -1.020 6.848 10.091 1.00 96.56 92 PRO A N 1
ATOM 717 C CA . PRO A 1 92 ? -0.389 7.786 11.020 1.00 96.56 92 PRO A CA 1
ATOM 718 C C . PRO A 1 92 ? -1.105 7.896 12.370 1.00 96.56 92 PRO A C 1
ATOM 720 O O . PRO A 1 92 ? -0.459 7.900 13.417 1.00 96.56 92 PRO A O 1
ATOM 723 N N . ALA A 1 93 ? -2.443 7.914 12.360 1.00 94.06 93 ALA A N 1
ATOM 724 C CA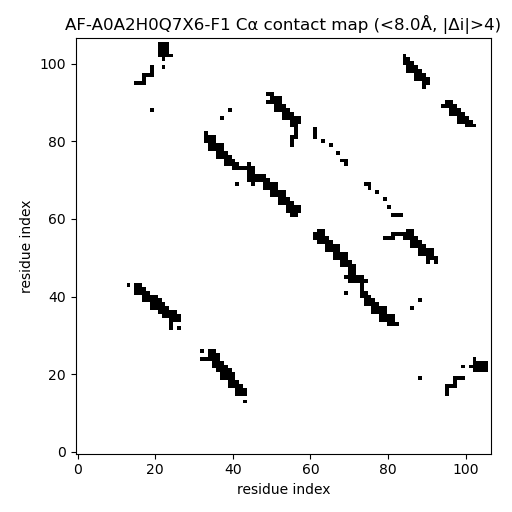 . ALA A 1 93 ? -3.260 8.019 13.572 1.00 94.06 93 ALA A CA 1
ATOM 725 C C . ALA A 1 93 ? -3.051 6.843 14.542 1.00 94.06 93 ALA A C 1
ATOM 727 O O . ALA A 1 93 ? -3.185 7.004 15.754 1.00 94.06 93 ALA A O 1
ATOM 728 N N . LEU A 1 94 ? -2.692 5.673 14.008 1.00 93.06 94 LEU A N 1
ATOM 729 C CA . LEU A 1 94 ? -2.462 4.452 14.774 1.00 93.06 94 LEU A CA 1
ATOM 730 C C . LEU A 1 94 ? -0.973 4.187 15.036 1.00 93.06 94 LEU A C 1
ATOM 732 O O . LEU A 1 94 ? -0.650 3.291 15.811 1.00 93.06 94 LEU A O 1
ATOM 736 N N . LYS A 1 95 ? -0.067 4.967 14.425 1.00 95.25 95 LYS A N 1
ATOM 737 C CA . LYS A 1 95 ? 1.395 4.785 14.490 1.00 95.25 95 LYS A CA 1
ATOM 738 C C . LYS A 1 95 ? 1.843 3.372 14.093 1.00 95.25 95 LYS A C 1
ATOM 740 O O . LYS A 1 95 ? 2.776 2.825 14.676 1.00 95.25 95 LYS A O 1
ATOM 745 N N . ILE A 1 96 ? 1.170 2.792 13.105 1.00 95.69 96 ILE A N 1
ATOM 746 C CA . ILE A 1 96 ? 1.498 1.478 12.549 1.00 95.69 96 ILE A CA 1
ATOM 747 C C . ILE A 1 96 ? 1.880 1.619 11.086 1.00 95.69 96 ILE A C 1
ATOM 749 O O . ILE A 1 96 ? 1.336 2.458 10.364 1.00 95.69 96 ILE A O 1
ATOM 753 N N . SER A 1 97 ? 2.807 0.775 10.663 1.00 97.81 97 SER A N 1
ATOM 754 C CA . SER A 1 97 ? 3.303 0.757 9.301 1.00 97.81 97 SER A CA 1
ATOM 755 C C . SER A 1 97 ? 3.728 -0.643 8.892 1.00 97.81 97 SER A C 1
ATOM 757 O O . SER A 1 97 ? 3.990 -1.513 9.725 1.00 97.81 97 SER A O 1
ATOM 759 N N . THR A 1 98 ? 3.775 -0.861 7.587 1.00 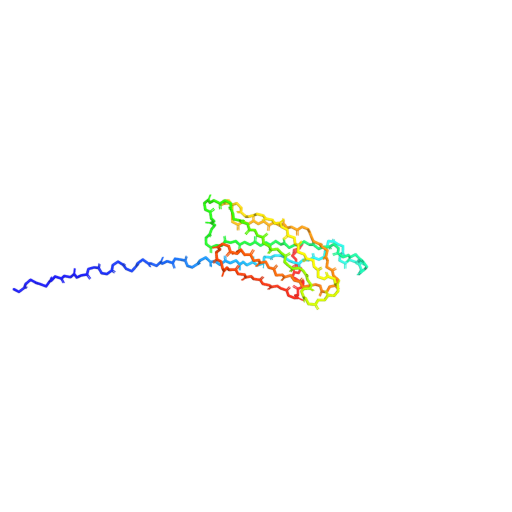98.06 98 THR A N 1
ATOM 760 C CA . THR A 1 98 ? 4.293 -2.074 6.962 1.00 98.06 98 THR A CA 1
ATOM 761 C C . THR A 1 98 ? 4.937 -1.704 5.633 1.00 98.06 98 THR A C 1
ATOM 763 O O . THR A 1 98 ? 4.630 -0.658 5.062 1.00 98.06 98 THR A O 1
ATOM 766 N N . GLN A 1 99 ? 5.850 -2.529 5.137 1.00 98.06 99 GLN A N 1
ATOM 767 C CA . GLN A 1 99 ? 6.535 -2.276 3.876 1.00 98.06 99 GLN A CA 1
ATOM 768 C C . GLN A 1 99 ? 6.851 -3.575 3.146 1.00 98.06 99 GLN A C 1
ATOM 770 O O . GLN A 1 99 ? 7.003 -4.626 3.770 1.00 98.06 99 GLN A O 1
ATOM 775 N N . SER A 1 100 ? 6.988 -3.478 1.828 1.00 97.19 100 SER A N 1
ATOM 776 C CA . SER A 1 100 ? 7.528 -4.531 0.982 1.00 97.19 100 SER A CA 1
ATOM 777 C C . SER A 1 100 ? 8.443 -3.930 -0.079 1.00 97.19 100 SER A C 1
ATOM 779 O O . SER A 1 100 ? 8.099 -2.939 -0.720 1.00 97.19 100 SER A O 1
ATOM 781 N N . ASP A 1 101 ? 9.595 -4.563 -0.280 1.00 95.19 101 ASP A N 1
ATOM 782 C CA . ASP A 1 101 ? 10.533 -4.260 -1.368 1.00 95.19 101 ASP A CA 1
ATOM 783 C C . ASP A 1 101 ? 10.543 -5.375 -2.435 1.00 95.19 101 ASP A C 1
ATOM 785 O O . ASP A 1 101 ? 11.339 -5.350 -3.370 1.00 95.19 101 ASP A O 1
ATOM 789 N N . ILE A 1 102 ? 9.688 -6.391 -2.272 1.00 89.75 102 ILE A N 1
ATOM 790 C CA . ILE A 1 102 ? 9.598 -7.552 -3.157 1.00 89.75 102 ILE A CA 1
ATOM 791 C C . ILE A 1 102 ? 8.155 -7.667 -3.620 1.00 89.75 102 ILE A C 1
ATOM 793 O O . ILE A 1 102 ? 7.243 -7.746 -2.792 1.00 89.75 102 ILE A O 1
ATOM 797 N N . PHE A 1 103 ? 7.948 -7.713 -4.935 1.00 89.88 103 PHE A N 1
ATOM 798 C CA . PHE A 1 103 ? 6.647 -8.084 -5.473 1.00 89.88 103 PHE A CA 1
ATOM 799 C C . PHE A 1 103 ? 6.309 -9.502 -5.008 1.00 89.88 103 PHE A C 1
ATOM 801 O O . PHE A 1 103 ? 6.996 -10.462 -5.354 1.00 89.88 103 PHE A O 1
ATOM 808 N N . ASN A 1 104 ? 5.270 -9.627 -4.191 1.00 78.38 104 ASN A N 1
ATOM 809 C CA . ASN A 1 104 ? 4.703 -10.912 -3.830 1.00 78.38 104 ASN A CA 1
ATOM 810 C C . ASN A 1 104 ? 3.541 -11.160 -4.790 1.00 78.38 104 ASN A C 1
ATOM 812 O O . ASN A 1 104 ? 2.416 -10.706 -4.580 1.00 78.38 104 ASN A O 1
ATOM 816 N N . GLU A 1 105 ? 3.856 -11.840 -5.895 1.00 61.50 105 GLU A N 1
ATOM 817 C CA . GLU A 1 105 ? 2.861 -12.277 -6.873 1.00 61.50 105 GLU A CA 1
ATOM 818 C C . GLU A 1 105 ? 1.670 -12.918 -6.143 1.00 61.50 105 GLU A C 1
ATOM 820 O O . GLU A 1 105 ? 1.840 -13.853 -5.355 1.00 61.50 105 GLU A O 1
ATOM 825 N N . GLN A 1 106 ? 0.458 -12.408 -6.376 1.00 57.00 106 GLN A N 1
ATOM 826 C CA . GLN A 1 106 ? -0.757 -13.066 -5.915 1.00 57.00 106 GLN A CA 1
ATOM 827 C C . GLN A 1 106 ? -1.463 -13.766 -7.076 1.00 57.00 106 GLN A C 1
ATOM 829 O O . GLN A 1 106 ? -1.932 -13.103 -7.992 1.00 57.00 106 GLN A O 1
ATOM 834 N N . ARG A 1 107 ? -1.575 -15.091 -6.904 1.00 51.84 107 ARG A N 1
ATOM 835 C CA . ARG A 1 107 ? -2.538 -16.058 -7.471 1.00 51.84 107 ARG A CA 1
ATOM 836 C C . ARG A 1 107 ? -2.641 -16.199 -8.986 1.00 51.84 107 ARG A C 1
ATOM 838 O O . ARG A 1 107 ? -3.203 -15.310 -9.651 1.00 51.84 107 ARG A O 1
#

pLDDT: mean 89.12, std 14.63, range [42.97, 98.75]

Solvent-accessible surface area (backbone atoms only — not comparable to full-atom values): 6371 Å² total; per-residue (Å²): 136,86,82,81,80,79,82,78,79,77,76,78,74,78,72,69,46,53,44,76,78,31,31,35,56,74,52,80,87,40,89,87,56,33,48,25,40,42,26,35,37,38,43,73,49,43,89,57,74,40,62,30,44,35,39,21,25,79,96,46,98,63,47,46,80,46,83,51,65,32,39,63,84,13,50,45,71,48,80,46,65,40,88,71,52,31,42,33,45,34,29,74,92,75,76,42,62,34,72,43,71,60,68,44,78,76,134

Foldseek 3Di:
DDDDDPPPPPPPPPQKAKDWPFWAAPPPPDLVFQKIKTKMFIPPFDQAKFKKWKWAPPPDPPTDIDIDIGHNRRMDMDIDGYNQSKMKIDRVVSRYIDIDRDGPDDD

Secondary structure (DSSP, 8-state):
----------------EEEEEEEEESSTT-TT--EEEEEEEEESPPSS-EEEEEEESTTSTT-EEEEEEE-TTSEEEEEEE-SS--EEEEEGGGTEEEEESS-B---

Mean predicted aligned error: 7.19 Å